Protein AF-0000000084999191 (afdb_homodimer)

Foldseek 3Di:
DWKKKKKFWADFPVVVVVVVVVLDVVLHCCAWVDWDWADPDGGMIMIGTDGNDVPSVVCSCPDPVNVVVCVVTVMDMDMDTDDDDD/DWKKKKKFWADFPVVVVVVVVVLDVVLHCCAWVDWDWADPDGGMIMIGTDGNDVPSVVCSCPDPVNVVVCVVTVMDMDMDTDDDDD

Nearest PDB structures (foldseek):
  2od4-assembly1_B  TM=6.451E-01  e=2.144E-03  uncultured marine organism
  6mmc-assembly1_A  TM=6.299E-01  e=8.303E-03  Cyanobium sp. PCC 7001
  1u8s-assembly1_B  TM=5.914E-01  e=1.391E-02  Vibrio cholerae
  5d4o-assembly1_B  TM=5.576E-01  e=4.161E-02  Thiomonas intermedia K12
  4pcq-assem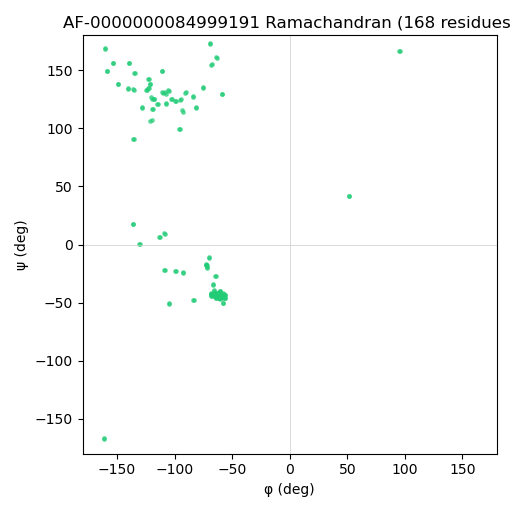bly2_D  TM=4.416E-01  e=1.919E-02  Mycobacterium tuberculosis H37Rv

Organism: Prochlorococcus marinus (strain NATL2A) (NCBI:txid59920)

Secondary structure (DSSP, 8-state):
--EEEEEE-SS-HHHHHHHHHHHHHHH-TTTEEEEEEEEEETTEEEEEEEES-HHHHHHHHTSHHHHHHHHHTT-EEEEEEEEE--/--EEEEEE-SS-HHHHHHHHHHHHHHH-TTTEEEEEEEEEETTEEEEEEEES-HHHHHHHHTSHHHHHHHHHTT-EEEEEEEEE--

Radius of gyration: 17.13 Å; Cα contacts (8 Å, |Δi|>4): 306; chains: 2; bounding box: 29×44×42 Å

pLDDT: mean 96.02, std 3.31, range [69.94, 98.5]

Solvent-accessible surface area (backbone atoms only — not comparable to full-atom values): 8992 Å² total; per-residue (Å²): 111,39,34,38,35,41,35,37,38,68,54,54,46,68,60,49,51,52,49,52,52,50,53,51,59,71,66,26,62,77,28,42,67,46,73,48,82,35,62,66,49,65,42,31,36,40,38,39,25,30,65,72,33,63,67,60,52,51,51,53,65,65,28,72,68,39,49,53,50,26,62,77,29,59,44,47,77,47,44,24,43,36,40,80,55,132,110,40,33,39,34,41,36,36,37,68,53,53,45,71,60,49,50,51,49,52,52,49,53,51,59,72,66,26,62,78,29,43,68,44,73,47,80,33,62,66,49,65,42,32,34,41,37,39,26,30,66,71,31,64,68,58,52,51,52,54,64,66,27,71,68,40,48,53,50,26,61,76,29,60,43,48,77,46,46,26,42,35,40,81,57,130

Sequence (172 aa):
MNTLIISTFSCTFESFEKDVSGFITDMGKEVVSDYEFVKVNDHKSHLLMNVLDMDALCTEMTSDKAKEWDKANNCEDTVYGIELVEMNTLIISTFSCTFESFEKDVSGFITDMGKEVVSDYEFVKVNDHKSHLLMNVLDMDALCTEMTSDKAKEWDKANNCEDTVYGIELVE

Structure (mmCIF, N/CA/C/O backbone):
data_AF-0000000084999191-model_v1
#
loop_
_entity.id
_entity.type
_entity.pdbx_description
1 polymer 'Uncharacterized protein'
#
loop_
_atom_site.group_PDB
_atom_site.id
_atom_site.type_symbol
_atom_site.label_atom_id
_atom_site.label_alt_id
_atom_site.label_comp_id
_atom_site.label_asym_id
_atom_site.label_entity_id
_atom_site.label_seq_id
_atom_site.pdbx_PDB_ins_code
_atom_site.Cartn_x
_atom_site.Cartn_y
_atom_site.Cartn_z
_atom_site.occupancy
_atom_site.B_iso_or_equiv
_atom_site.auth_seq_id
_atom_site.auth_comp_id
_atom_site.auth_asym_id
_atom_site.auth_atom_id
_atom_site.pdbx_PDB_model_num
ATOM 1 N N . MET A 1 1 ? 5.59 -6.328 6.441 1 93.38 1 MET A N 1
ATOM 2 C CA . MET A 1 1 ? 5.477 -6.469 4.992 1 93.38 1 MET A CA 1
ATOM 3 C C . MET A 1 1 ? 6.637 -5.777 4.289 1 93.38 1 MET A C 1
ATOM 5 O O . MET A 1 1 ? 7.188 -4.801 4.801 1 93.38 1 MET A O 1
ATOM 9 N N . ASN A 1 2 ? 7.082 -6.387 3.01 1 96.94 2 ASN A N 1
ATOM 10 C CA . ASN A 1 2 ? 8.258 -5.824 2.354 1 96.94 2 ASN A CA 1
ATOM 11 C C . ASN A 1 2 ? 7.996 -5.547 0.877 1 96.94 2 ASN A C 1
ATOM 13 O O . ASN A 1 2 ? 8.875 -5.055 0.168 1 96.94 2 ASN A O 1
ATOM 17 N N . THR A 1 3 ? 6.902 -5.793 0.369 1 97.31 3 THR A N 1
ATOM 18 C CA . THR A 1 3 ? 6.586 -5.613 -1.044 1 97.31 3 THR A CA 1
ATOM 19 C C . THR A 1 3 ? 5.172 -5.066 -1.219 1 97.31 3 THR A C 1
ATOM 21 O O . THR A 1 3 ? 4.242 -5.508 -0.544 1 97.31 3 THR A O 1
ATOM 24 N N . LEU A 1 4 ? 4.973 -4.105 -2.02 1 97.81 4 LEU A N 1
ATOM 25 C CA . LEU A 1 4 ? 3.689 -3.572 -2.459 1 97.81 4 LEU A CA 1
ATOM 26 C C . LEU A 1 4 ? 3.52 -3.734 -3.967 1 97.81 4 LEU A C 1
ATOM 28 O O . LEU A 1 4 ? 4.383 -3.316 -4.738 1 97.81 4 LEU A O 1
ATOM 32 N N . ILE A 1 5 ? 2.473 -4.34 -4.41 1 97.44 5 ILE A N 1
ATOM 33 C CA . ILE A 1 5 ? 2.127 -4.43 -5.828 1 97.44 5 ILE A CA 1
ATOM 34 C C . ILE A 1 5 ? 0.828 -3.674 -6.09 1 97.44 5 ILE A C 1
ATOM 36 O O . ILE A 1 5 ? -0.194 -3.943 -5.453 1 97.44 5 ILE A O 1
ATOM 40 N N . ILE A 1 6 ? 0.871 -2.74 -6.902 1 97.69 6 ILE A N 1
ATOM 41 C CA . ILE A 1 6 ? -0.319 -2.061 -7.402 1 97.69 6 ILE A CA 1
ATOM 42 C C . ILE A 1 6 ? -0.688 -2.615 -8.781 1 97.69 6 ILE A C 1
ATOM 44 O O . ILE A 1 6 ? 0.124 -2.584 -9.703 1 97.69 6 ILE A O 1
ATOM 48 N N . SER A 1 7 ? -1.897 -3.076 -8.859 1 97.88 7 SER A N 1
ATOM 49 C CA . SER A 1 7 ? -2.332 -3.684 -10.109 1 97.88 7 SER A CA 1
ATOM 50 C C . SER A 1 7 ? -3.555 -2.971 -10.68 1 97.88 7 SER A C 1
ATOM 52 O O . SER A 1 7 ? -4.457 -2.586 -9.93 1 97.88 7 SER A O 1
ATOM 54 N N . THR A 1 8 ? -3.588 -2.756 -11.93 1 98.31 8 THR A N 1
ATOM 55 C CA . THR A 1 8 ? -4.797 -2.428 -12.68 1 98.31 8 THR A CA 1
ATOM 56 C C . THR A 1 8 ? -5.188 -3.576 -13.602 1 98.31 8 THR A C 1
ATOM 58 O O . THR A 1 8 ? -4.328 -4.312 -14.086 1 98.31 8 THR A O 1
ATOM 61 N N . PHE A 1 9 ? -6.473 -3.766 -13.883 1 98.5 9 PHE A N 1
ATOM 62 C CA . PHE A 1 9 ? -6.965 -4.91 -14.641 1 98.5 9 PHE A CA 1
ATOM 63 C C . PHE A 1 9 ? -8.352 -4.637 -15.203 1 98.5 9 PHE A C 1
ATOM 65 O O . PHE A 1 9 ? -9.039 -3.719 -14.742 1 98.5 9 PHE A O 1
ATOM 72 N N . SER A 1 10 ? -8.805 -5.562 -16.141 1 98.31 10 SER A N 1
ATOM 73 C CA . SER A 1 10 ? -10.078 -5.309 -16.797 1 98.31 10 SER A CA 1
ATOM 74 C C . SER A 1 10 ? -11.156 -6.27 -16.312 1 98.31 10 SER A C 1
ATOM 76 O O . SER A 1 10 ? -12.344 -6.043 -16.547 1 98.31 10 SER A O 1
ATOM 78 N N . CYS A 1 11 ? -10.758 -7.418 -15.766 1 97.69 11 CYS A N 1
ATOM 79 C CA . CYS A 1 11 ? -11.75 -8.344 -15.227 1 97.69 11 CYS A CA 1
ATOM 80 C C . CYS A 1 11 ? -12.398 -7.777 -13.969 1 97.69 11 CYS A C 1
ATOM 82 O O . CYS A 1 11 ? -12.078 -6.668 -13.547 1 97.69 11 CYS A O 1
ATOM 84 N N . THR A 1 12 ? -13.391 -8.398 -13.445 1 97.12 12 THR A N 1
ATOM 85 C CA . THR A 1 12 ? -14.023 -7.93 -12.219 1 97.12 12 THR A CA 1
ATOM 86 C C . THR A 1 12 ? -13.078 -8.078 -11.031 1 97.12 12 THR A C 1
ATOM 88 O O . THR A 1 12 ? -12.18 -8.93 -11.047 1 97.12 12 THR A O 1
ATOM 91 N N . PHE A 1 13 ? -13.25 -7.305 -10.016 1 97.31 13 PHE A N 1
ATOM 92 C CA . PHE A 1 13 ? -12.414 -7.367 -8.82 1 97.31 13 PHE A CA 1
ATOM 93 C C . PHE A 1 13 ? -12.516 -8.734 -8.156 1 97.31 13 PHE A C 1
ATOM 95 O O . PHE A 1 13 ? -11.516 -9.281 -7.691 1 97.31 13 PHE A O 1
ATOM 102 N N . GLU A 1 14 ? -13.758 -9.281 -8.125 1 96.75 14 GLU A N 1
ATOM 103 C CA . GLU A 1 14 ? -13.977 -10.57 -7.484 1 96.75 14 GLU A CA 1
ATOM 104 C C . GLU A 1 14 ? -13.18 -11.672 -8.18 1 96.75 14 GLU A C 1
ATOM 106 O O . GLU A 1 14 ? -12.578 -12.523 -7.523 1 96.75 14 GLU A O 1
ATOM 111 N N . SER A 1 15 ? -13.219 -11.648 -9.5 1 97.12 15 SER A N 1
ATOM 112 C CA . SER A 1 15 ? -12.438 -12.617 -10.258 1 97.12 15 SER A CA 1
ATOM 113 C C . SER A 1 15 ? -10.945 -12.438 -10.008 1 97.12 15 SER A C 1
ATOM 115 O O . SER A 1 15 ? -10.211 -13.414 -9.836 1 97.12 15 SER A O 1
ATOM 117 N N . PHE A 1 16 ? -10.516 -11.18 -10.016 1 98 16 PHE A N 1
ATOM 118 C CA . PHE A 1 16 ? -9.109 -10.875 -9.781 1 98 16 PHE A CA 1
ATOM 119 C C . PHE A 1 16 ? -8.68 -11.352 -8.398 1 98 16 PHE A C 1
ATOM 121 O O . PHE A 1 16 ? -7.625 -11.977 -8.25 1 98 16 PHE A O 1
ATOM 128 N N . GLU A 1 17 ? -9.477 -11.07 -7.395 1 96.62 17 GLU A N 1
ATOM 129 C CA . GLU A 1 17 ? -9.18 -11.477 -6.023 1 96.62 17 GLU A CA 1
ATOM 130 C C . GLU A 1 17 ? -9.008 -12.984 -5.918 1 96.62 17 GLU A C 1
ATOM 132 O O . GLU A 1 17 ? -8.094 -13.469 -5.25 1 96.62 17 GLU A O 1
ATOM 137 N N . LYS A 1 18 ? -9.867 -13.727 -6.582 1 97.06 18 LYS A N 1
ATOM 138 C CA . LYS A 1 18 ? -9.789 -15.188 -6.586 1 97.06 18 LYS A CA 1
ATOM 139 C C . LYS A 1 18 ? -8.484 -15.664 -7.215 1 97.06 18 LYS A C 1
ATOM 141 O O . LYS A 1 18 ? -7.82 -16.547 -6.68 1 97.06 18 LYS A O 1
ATOM 146 N N . ASP A 1 19 ? -8.141 -15.039 -8.289 1 96.06 19 ASP A N 1
ATOM 147 C CA . ASP A 1 19 ? -6.934 -15.438 -9.008 1 96.06 19 ASP A CA 1
ATOM 148 C C . ASP A 1 19 ? -5.684 -15.109 -8.195 1 96.06 19 ASP A C 1
ATOM 150 O O . ASP A 1 19 ? -4.754 -15.914 -8.125 1 96.06 19 ASP A O 1
ATOM 154 N N . VAL A 1 20 ? -5.645 -13.922 -7.59 1 95.19 20 VAL A N 1
ATOM 155 C CA . VAL A 1 20 ? -4.512 -13.516 -6.766 1 95.19 20 VAL A CA 1
ATOM 156 C C . VAL A 1 20 ? -4.359 -14.469 -5.582 1 95.19 20 VAL A C 1
ATOM 158 O O . VAL A 1 20 ? -3.256 -14.938 -5.293 1 95.19 20 VAL A O 1
ATOM 161 N N . SER A 1 21 ? -5.52 -14.75 -4.926 1 94.88 21 SER A N 1
ATOM 162 C CA . SER A 1 21 ? -5.492 -15.672 -3.793 1 94.88 21 SER A CA 1
ATOM 163 C C . SER A 1 21 ? -4.977 -17.047 -4.211 1 94.88 21 SER A C 1
ATOM 165 O O . SER A 1 21 ? -4.18 -17.656 -3.494 1 94.88 21 SER A O 1
ATOM 167 N N . GLY A 1 22 ? -5.445 -17.547 -5.332 1 94.44 22 GLY A N 1
ATOM 168 C CA . GLY A 1 22 ? -4.957 -18.797 -5.863 1 94.44 22 GLY A CA 1
ATOM 169 C C . GLY A 1 22 ? -3.469 -18.781 -6.16 1 94.44 22 GLY A C 1
ATOM 170 O O . GLY A 1 22 ? -2.754 -19.734 -5.836 1 94.44 22 GLY A O 1
ATOM 171 N N . PHE A 1 23 ? -2.99 -17.734 -6.789 1 94.5 23 PHE A N 1
ATOM 172 C CA . PHE A 1 23 ? -1.582 -17.547 -7.125 1 94.5 23 PHE A CA 1
ATOM 173 C C . PHE A 1 23 ? -0.715 -17.594 -5.875 1 94.5 23 PHE A C 1
ATOM 175 O O . PHE A 1 23 ? 0.313 -18.281 -5.848 1 94.5 23 PHE A O 1
ATOM 182 N N . ILE A 1 24 ? -1.101 -16.922 -4.816 1 94.38 24 ILE A N 1
ATOM 183 C CA . ILE A 1 24 ? -0.338 -16.859 -3.574 1 94.38 24 ILE A CA 1
ATOM 184 C C . ILE A 1 24 ? -0.341 -18.234 -2.898 1 94.38 24 ILE A C 1
ATOM 186 O O . ILE A 1 24 ? 0.689 -18.688 -2.395 1 94.38 24 ILE A O 1
ATOM 190 N N . THR A 1 25 ? -1.516 -18.859 -2.902 1 94.62 25 THR A N 1
ATOM 191 C CA . THR A 1 25 ? -1.623 -20.203 -2.33 1 94.62 25 THR A CA 1
ATOM 192 C C . THR A 1 25 ? -0.7 -21.172 -3.057 1 94.62 25 THR A C 1
ATOM 194 O O . THR A 1 25 ? -0.003 -21.969 -2.42 1 94.62 25 THR A O 1
ATOM 197 N N . ASP A 1 26 ? -0.625 -21.125 -4.344 1 93.06 26 ASP A N 1
ATOM 198 C CA . ASP A 1 26 ? 0.205 -22.016 -5.152 1 93.06 26 ASP A CA 1
ATOM 199 C C . ASP A 1 26 ? 1.689 -21.781 -4.875 1 93.06 26 ASP A C 1
ATOM 201 O O . ASP A 1 26 ? 2.486 -22.719 -4.898 1 93.06 26 ASP A O 1
ATOM 205 N N . MET A 1 27 ? 2.084 -20.578 -4.727 1 94.12 27 MET A N 1
ATOM 206 C CA . MET A 1 27 ? 3.475 -20.266 -4.418 1 94.12 27 MET A CA 1
ATOM 207 C C . MET A 1 27 ? 3.883 -20.844 -3.068 1 94.12 27 MET A C 1
ATOM 209 O O . MET A 1 27 ? 4.988 -21.359 -2.92 1 94.12 27 MET A O 1
ATOM 213 N N . GLY A 1 28 ? 2.908 -20.688 -2.078 1 94.62 28 GLY A N 1
ATOM 214 C CA . GLY A 1 28 ? 3.146 -21.266 -0.771 1 94.62 28 GLY A CA 1
ATOM 215 C C . GLY A 1 28 ? 3.75 -20.297 0.224 1 94.62 28 GLY A C 1
ATOM 216 O O . GLY A 1 28 ? 4.281 -19.25 -0.163 1 94.62 28 GLY A O 1
ATOM 217 N N . LYS A 1 29 ? 3.697 -20.75 1.489 1 95.31 29 LYS A N 1
ATOM 218 C CA . LYS A 1 29 ? 4.094 -19.906 2.615 1 95.31 29 LYS A CA 1
ATOM 219 C C . LYS A 1 29 ? 5.605 -19.734 2.67 1 95.31 29 LYS A C 1
ATOM 221 O O . LYS A 1 29 ? 6.113 -18.844 3.355 1 95.31 29 LYS A O 1
ATOM 226 N N . GLU A 1 30 ? 6.297 -20.625 1.97 1 96.69 30 GLU A N 1
ATOM 227 C CA . GLU A 1 30 ? 7.75 -20.516 1.93 1 96.69 30 GLU A CA 1
ATOM 228 C C . GLU A 1 30 ? 8.18 -19.328 1.066 1 96.69 30 GLU A C 1
ATOM 230 O O . GLU A 1 30 ? 9.312 -18.844 1.177 1 96.69 30 GLU A O 1
ATOM 235 N N . VAL A 1 31 ? 7.293 -18.828 0.247 1 97.38 31 VAL A N 1
ATOM 236 C CA . VAL A 1 31 ? 7.605 -17.703 -0.624 1 97.38 31 VAL A CA 1
ATOM 237 C C . VAL A 1 31 ? 6.949 -16.438 -0.082 1 97.38 31 VAL A C 1
ATOM 239 O O . VAL A 1 31 ? 7.594 -15.391 0.008 1 97.38 31 VAL A O 1
ATOM 242 N N . VAL A 1 32 ? 5.684 -16.547 0.198 1 97.5 32 VAL A N 1
ATOM 243 C CA . VAL A 1 32 ? 4.91 -15.453 0.773 1 97.5 32 VAL A CA 1
ATOM 244 C C . VAL A 1 32 ? 4.34 -15.875 2.125 1 97.5 32 VAL A C 1
ATOM 246 O O . VAL A 1 32 ? 3.459 -16.734 2.191 1 97.5 32 VAL A O 1
ATOM 249 N N . SER A 1 33 ? 4.738 -15.227 3.162 1 97.25 33 SER A N 1
ATOM 250 C CA . SER A 1 33 ? 4.34 -15.68 4.492 1 97.25 33 SER A CA 1
ATOM 251 C C . SER A 1 33 ? 3.066 -14.977 4.953 1 97.25 33 SER A C 1
ATOM 253 O O . SER A 1 33 ? 2.408 -15.43 5.891 1 97.25 33 SER A O 1
ATOM 255 N N . ASP A 1 34 ? 2.797 -13.859 4.449 1 96.5 34 ASP A N 1
ATOM 256 C CA . ASP A 1 34 ? 1.618 -13.07 4.789 1 96.5 34 ASP A CA 1
ATOM 257 C C . ASP A 1 34 ? 1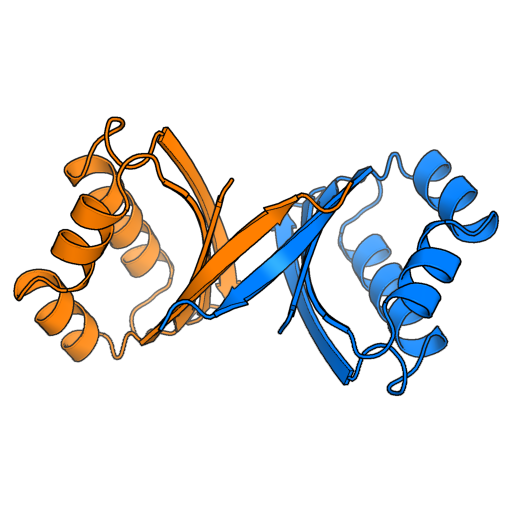.294 -12.07 3.682 1 96.5 34 ASP A C 1
ATOM 259 O O . ASP A 1 34 ? 2.176 -11.672 2.918 1 96.5 34 ASP A O 1
ATOM 263 N N . TYR A 1 35 ? -0.017 -11.789 3.574 1 96.5 35 TYR A N 1
ATOM 264 C CA . TYR A 1 35 ? -0.372 -10.758 2.602 1 96.5 35 TYR A CA 1
ATOM 265 C C . TYR A 1 35 ? -1.676 -10.07 2.988 1 96.5 35 TYR A C 1
ATOM 267 O O . TYR A 1 35 ? -2.436 -10.586 3.811 1 96.5 35 TYR A O 1
ATOM 275 N N . GLU A 1 36 ? -1.843 -8.906 2.523 1 96.56 36 GLU A N 1
ATOM 276 C CA . GLU A 1 36 ? -3.066 -8.117 2.609 1 96.56 36 GLU A CA 1
ATOM 277 C C . GLU A 1 36 ? -3.482 -7.594 1.236 1 96.56 36 GLU A C 1
ATOM 279 O O . GLU A 1 36 ? -2.727 -6.871 0.584 1 96.56 36 GLU A O 1
ATOM 284 N N . PHE A 1 37 ? -4.664 -8.039 0.796 1 97.12 37 PHE A N 1
ATOM 285 C CA . PHE A 1 37 ? -5.219 -7.629 -0.487 1 97.12 37 PHE A CA 1
ATOM 286 C C . PHE A 1 37 ? -6.309 -6.578 -0.294 1 97.12 37 PHE A C 1
ATOM 288 O O . PHE A 1 37 ? -7.246 -6.785 0.476 1 97.12 37 PHE A O 1
ATOM 295 N N . VAL A 1 38 ? -6.109 -5.441 -0.999 1 96.75 38 VAL A N 1
ATOM 296 C CA . VAL A 1 38 ? -6.988 -4.297 -0.774 1 96.75 38 VAL A CA 1
ATOM 297 C C . VAL A 1 38 ? -7.609 -3.855 -2.098 1 96.75 38 VAL A C 1
ATOM 299 O O . VAL A 1 38 ? -6.906 -3.691 -3.098 1 96.75 38 VAL A O 1
ATOM 302 N N . LYS A 1 39 ? -8.969 -3.629 -2.098 1 97.25 39 LYS A N 1
ATOM 303 C CA . LYS A 1 39 ? -9.664 -3.059 -3.246 1 97.25 39 LYS A CA 1
ATOM 304 C C . LYS A 1 39 ? -9.531 -1.539 -3.271 1 97.25 39 LYS A C 1
ATOM 306 O O . LYS A 1 39 ? -9.953 -0.86 -2.33 1 97.25 39 LYS A O 1
ATOM 311 N N . VAL A 1 40 ? -8.922 -1.014 -4.316 1 96.5 40 VAL A N 1
ATOM 312 C CA . VAL A 1 40 ? -8.938 0.428 -4.539 1 96.5 40 VAL A CA 1
ATOM 313 C C . VAL A 1 40 ? -10.227 0.826 -5.254 1 96.5 40 VAL A C 1
ATOM 315 O O . VAL A 1 40 ? -10.914 1.755 -4.828 1 96.5 40 VAL A O 1
ATOM 318 N N . ASN A 1 41 ? -10.531 0.144 -6.242 1 95.69 41 ASN A N 1
ATOM 319 C CA . ASN A 1 41 ? -11.797 0.183 -6.965 1 95.69 41 ASN A CA 1
ATOM 320 C C . ASN A 1 41 ? -12.008 -1.074 -7.805 1 95.69 41 ASN A C 1
ATOM 322 O O . ASN A 1 41 ? -11.297 -2.064 -7.633 1 95.69 41 ASN A O 1
ATOM 326 N N . ASP A 1 42 ? -12.961 -1.137 -8.742 1 96.75 42 ASP A N 1
ATOM 327 C CA . ASP A 1 42 ? -13.328 -2.365 -9.438 1 96.75 42 ASP A CA 1
ATOM 328 C C . ASP A 1 42 ? -12.227 -2.807 -10.398 1 96.75 42 ASP A C 1
ATOM 330 O O . ASP A 1 42 ? -12.242 -3.934 -10.898 1 96.75 42 ASP A O 1
ATOM 334 N N . HIS A 1 43 ? -11.195 -1.948 -10.68 1 97.94 43 HIS A N 1
ATOM 335 C CA . HIS A 1 43 ? -10.188 -2.268 -11.68 1 97.94 43 HIS A CA 1
ATOM 336 C C . HIS A 1 43 ? -8.789 -1.935 -11.18 1 97.94 43 HIS A C 1
ATOM 338 O O . HIS A 1 43 ? -7.855 -1.803 -11.969 1 97.94 43 HIS A O 1
ATOM 344 N N . LYS A 1 44 ? -8.68 -1.768 -9.828 1 97.81 44 LYS A N 1
ATOM 345 C CA . LYS A 1 44 ? -7.391 -1.44 -9.227 1 97.81 44 LYS A CA 1
ATOM 346 C C . LYS A 1 44 ? -7.273 -2.023 -7.82 1 97.81 44 LYS A C 1
ATOM 348 O O . LYS A 1 44 ? -8.234 -2.01 -7.055 1 97.81 44 LYS A O 1
ATOM 353 N N . SER A 1 45 ? -6.066 -2.588 -7.465 1 98.44 45 SER A N 1
ATOM 354 C CA . SER A 1 45 ? -5.852 -3.178 -6.145 1 98.44 45 SER A CA 1
ATOM 355 C C . SER A 1 45 ? -4.465 -2.844 -5.609 1 98.44 45 SER A C 1
ATOM 357 O O . SER A 1 45 ? -3.576 -2.457 -6.367 1 98.44 45 SER A O 1
ATOM 359 N N . HIS A 1 46 ? -4.328 -2.883 -4.359 1 97.81 46 HIS A N 1
ATOM 360 C CA . HIS A 1 46 ? -3.061 -2.959 -3.637 1 97.81 46 HIS A CA 1
ATOM 361 C C . HIS A 1 46 ? -2.865 -4.336 -3.01 1 97.81 46 HIS A C 1
ATOM 363 O O . HIS A 1 46 ? -3.781 -4.871 -2.381 1 97.81 46 HIS A O 1
ATOM 369 N N . LEU A 1 47 ? -1.759 -4.898 -3.207 1 97.88 47 LEU A N 1
ATOM 370 C CA . LEU A 1 47 ? -1.352 -6.148 -2.574 1 97.88 47 LEU A CA 1
ATOM 371 C C . LEU A 1 47 ? -0.065 -5.961 -1.777 1 97.88 47 LEU A C 1
ATOM 373 O O . LEU A 1 47 ? 1.003 -5.746 -2.355 1 97.88 47 LEU A O 1
ATOM 377 N N . LEU A 1 48 ? -0.203 -5.949 -0.475 1 97.56 48 LEU A N 1
ATOM 378 C CA . LEU A 1 48 ? 0.945 -5.953 0.424 1 97.56 48 LEU A CA 1
ATOM 379 C C . LEU A 1 48 ? 1.351 -7.379 0.782 1 97.56 48 LEU A C 1
ATOM 381 O O . LEU A 1 48 ? 0.503 -8.195 1.152 1 97.56 48 LEU A O 1
ATOM 385 N N . MET A 1 49 ? 2.646 -7.629 0.657 1 97.31 49 MET A N 1
ATOM 386 C CA . MET A 1 49 ? 3.104 -8.992 0.917 1 97.31 49 MET A CA 1
ATOM 387 C C . MET A 1 49 ? 4.363 -8.984 1.774 1 97.31 49 MET A C 1
ATOM 389 O O . MET A 1 49 ? 5.145 -8.039 1.732 1 97.31 49 MET A O 1
ATOM 393 N N . ASN A 1 50 ? 4.469 -10.008 2.58 1 97.75 50 ASN A N 1
ATOM 394 C CA . ASN A 1 50 ? 5.762 -10.391 3.135 1 97.75 50 ASN A CA 1
ATOM 395 C C . ASN A 1 50 ? 6.418 -11.5 2.309 1 97.75 50 ASN A C 1
ATOM 397 O O . ASN A 1 50 ? 6.105 -12.68 2.482 1 97.75 50 ASN A O 1
ATOM 401 N N . VAL A 1 51 ? 7.328 -11.133 1.456 1 97.44 51 VAL A N 1
ATOM 402 C CA . VAL A 1 51 ? 7.965 -12.047 0.513 1 97.44 51 VAL A CA 1
ATOM 403 C C . VAL A 1 51 ? 9.281 -12.555 1.099 1 97.44 51 VAL A C 1
ATOM 405 O O . VAL A 1 51 ? 10.172 -11.766 1.422 1 97.44 51 VAL A O 1
ATOM 408 N N . LEU A 1 52 ? 9.453 -13.844 1.193 1 97.75 52 LEU A N 1
ATOM 409 C CA . LEU A 1 52 ? 10.625 -14.484 1.777 1 97.75 52 LEU A CA 1
ATOM 410 C C . LEU A 1 52 ? 11.594 -14.93 0.691 1 97.75 52 LEU A C 1
ATOM 412 O O . LEU A 1 52 ? 12.789 -15.078 0.95 1 97.75 52 LEU A O 1
ATOM 416 N N . ASP A 1 53 ? 11.102 -15.125 -0.55 1 97.38 53 ASP A N 1
ATOM 417 C CA . ASP A 1 53 ? 11.891 -15.547 -1.702 1 97.38 53 ASP A CA 1
ATOM 418 C C . ASP A 1 53 ? 11.531 -14.727 -2.941 1 97.38 53 ASP A C 1
ATOM 420 O O . ASP A 1 53 ? 10.703 -15.148 -3.75 1 97.38 53 ASP A O 1
ATOM 424 N N . MET A 1 54 ? 12.211 -13.688 -3.117 1 94.31 54 MET A N 1
ATOM 425 C CA . MET A 1 54 ? 11.914 -12.734 -4.184 1 94.31 54 MET A CA 1
ATOM 426 C C . MET A 1 54 ? 12.156 -13.352 -5.555 1 94.31 54 MET A C 1
ATOM 428 O O . MET A 1 54 ? 11.438 -13.055 -6.512 1 94.31 54 MET A O 1
ATOM 432 N N . ASP A 1 55 ? 13.164 -14.203 -5.648 1 95.44 55 ASP A N 1
ATOM 433 C CA . ASP A 1 55 ? 13.438 -14.859 -6.922 1 95.44 55 ASP A CA 1
ATOM 434 C C . ASP A 1 55 ? 12.266 -15.742 -7.348 1 95.44 55 ASP A C 1
ATOM 436 O O . ASP A 1 55 ? 11.883 -15.75 -8.516 1 95.44 55 ASP A O 1
ATOM 440 N N . ALA A 1 56 ? 11.742 -16.438 -6.398 1 95.88 56 ALA A N 1
ATOM 441 C CA . ALA A 1 56 ? 10.602 -17.297 -6.691 1 95.88 56 ALA A CA 1
ATOM 442 C C . ALA A 1 56 ? 9.391 -16.484 -7.121 1 95.88 56 ALA A C 1
ATOM 444 O O . ALA A 1 56 ? 8.688 -16.844 -8.07 1 95.88 56 ALA A O 1
ATOM 445 N N . LEU A 1 57 ? 9.102 -15.391 -6.426 1 95.5 57 LEU A N 1
ATOM 446 C CA . LEU A 1 57 ? 8 -14.508 -6.809 1 95.5 57 LEU A CA 1
ATOM 447 C C . LEU A 1 57 ? 8.195 -13.992 -8.234 1 95.5 57 LEU A C 1
ATOM 449 O O . LEU A 1 57 ? 7.273 -14.047 -9.047 1 95.5 57 LEU A O 1
ATOM 453 N N . CYS A 1 58 ? 9.367 -13.492 -8.477 1 94.06 58 CYS A N 1
ATOM 454 C CA . CYS A 1 58 ? 9.672 -12.953 -9.797 1 94.06 58 CYS A CA 1
ATOM 455 C C . CYS A 1 58 ? 9.453 -14.008 -10.883 1 94.06 58 CYS A C 1
ATOM 457 O O . CYS A 1 58 ? 8.852 -13.719 -11.914 1 94.06 58 CYS A O 1
ATOM 459 N N . THR A 1 59 ? 9.969 -15.219 -10.617 1 95.25 59 THR A N 1
ATOM 460 C CA . THR A 1 59 ? 9.812 -16.312 -11.555 1 95.25 59 THR A CA 1
ATOM 461 C C . THR A 1 59 ? 8.336 -16.578 -11.844 1 95.25 59 THR A C 1
ATOM 463 O O . THR A 1 59 ? 7.934 -16.719 -13.008 1 95.25 59 THR A O 1
ATOM 466 N N . GLU A 1 60 ? 7.523 -16.594 -10.844 1 93.56 60 GLU A N 1
ATOM 467 C CA . GLU A 1 60 ? 6.098 -16.859 -11 1 93.56 60 GLU A CA 1
ATOM 468 C C . GLU A 1 60 ? 5.398 -15.719 -11.734 1 93.56 60 GLU A C 1
ATOM 470 O O . GLU A 1 60 ? 4.574 -15.953 -12.625 1 93.56 60 GLU A O 1
ATOM 475 N N . MET A 1 61 ? 5.688 -14.508 -11.391 1 93.06 61 MET A N 1
ATOM 476 C CA . MET A 1 61 ? 5 -13.352 -11.953 1 93.06 61 MET A CA 1
ATOM 477 C C . MET A 1 61 ? 5.406 -13.133 -13.406 1 93.06 61 MET A C 1
ATOM 479 O O . MET A 1 61 ? 4.711 -12.438 -14.148 1 93.06 61 MET A O 1
ATOM 483 N N . THR A 1 62 ? 6.543 -13.703 -13.797 1 94.12 62 THR A N 1
ATOM 484 C CA . THR A 1 62 ? 7.004 -13.531 -15.172 1 94.12 62 THR A CA 1
ATOM 485 C C . THR A 1 62 ? 6.863 -14.828 -15.953 1 94.12 62 THR A C 1
ATOM 487 O O . THR A 1 62 ? 7.41 -14.953 -17.047 1 94.12 62 THR A O 1
ATOM 490 N N . SER A 1 63 ? 6.254 -15.75 -15.43 1 94.5 63 SER A N 1
ATOM 491 C CA . SER A 1 63 ? 6 -17.016 -16.125 1 94.5 63 SER A CA 1
ATOM 492 C C . SER A 1 63 ? 5.121 -16.797 -17.359 1 94.5 63 SER A C 1
ATOM 494 O O . SER A 1 63 ? 4.414 -15.781 -17.453 1 94.5 63 SER A O 1
ATOM 496 N N . ASP A 1 64 ? 5.141 -17.766 -18.297 1 95.81 64 ASP A N 1
ATOM 497 C CA . ASP A 1 64 ? 4.297 -17.688 -19.484 1 95.81 64 ASP A CA 1
ATOM 498 C C . ASP A 1 64 ? 2.818 -17.641 -19.109 1 95.81 64 ASP A C 1
ATOM 500 O O . ASP A 1 64 ? 2.047 -16.875 -19.688 1 95.81 64 ASP A O 1
ATOM 504 N N . LYS A 1 65 ? 2.51 -18.438 -18.109 1 94.38 65 LYS A N 1
ATOM 505 C CA . LYS A 1 65 ? 1.13 -18.453 -17.641 1 94.38 65 LYS A CA 1
ATOM 506 C C . LYS A 1 65 ? 0.707 -17.078 -17.125 1 94.38 65 LYS A C 1
ATOM 508 O O . LYS A 1 65 ? -0.383 -16.609 -17.438 1 94.38 65 LYS A O 1
ATOM 513 N N . ALA A 1 66 ? 1.501 -16.453 -16.359 1 94.44 66 ALA A N 1
ATOM 514 C CA . ALA A 1 66 ? 1.212 -15.148 -15.789 1 94.44 66 ALA A CA 1
ATOM 515 C C . ALA A 1 66 ? 1.105 -14.086 -16.891 1 94.44 66 ALA A C 1
ATOM 517 O O . ALA A 1 66 ? 0.196 -13.25 -16.859 1 94.44 66 ALA A O 1
ATOM 518 N N . LYS A 1 67 ? 1.995 -14.141 -17.859 1 96.62 67 LYS A N 1
ATOM 519 C CA . LYS A 1 67 ? 1.994 -13.164 -18.953 1 96.62 67 LYS A CA 1
ATOM 520 C C . LYS A 1 67 ? 0.729 -13.289 -19.797 1 96.62 67 LYS A C 1
ATOM 522 O O . LYS A 1 67 ? 0.151 -12.281 -20.203 1 96.62 67 LYS A O 1
ATOM 527 N N . GLU A 1 68 ? 0.387 -14.469 -20.109 1 97.19 68 GLU A N 1
ATOM 528 C CA . GLU A 1 68 ? -0.838 -14.695 -20.875 1 97.19 68 GLU A CA 1
ATOM 529 C C . GLU A 1 68 ? -2.061 -14.188 -20.109 1 97.19 68 GLU A C 1
ATOM 531 O O . GLU A 1 68 ? -2.936 -13.547 -20.703 1 97.19 68 GLU A O 1
ATOM 536 N N . TRP A 1 69 ? -2.057 -14.523 -18.859 1 97 69 TRP A N 1
ATOM 537 C CA . TRP A 1 69 ? -3.158 -14.055 -18.016 1 97 69 TRP A CA 1
ATOM 538 C C . TRP A 1 69 ? -3.199 -12.523 -17.984 1 97 69 TRP A C 1
ATOM 540 O O . TRP A 1 69 ? -4.27 -11.93 -18.125 1 97 69 TRP A O 1
ATOM 550 N N . ASP A 1 70 ? -2.072 -11.844 -17.781 1 97.31 70 ASP A N 1
ATOM 551 C CA . ASP A 1 70 ? -1.983 -10.391 -17.75 1 97.31 70 ASP A CA 1
ATOM 552 C C . ASP A 1 70 ? -2.527 -9.781 -19.047 1 97.31 70 ASP A C 1
ATOM 554 O O . ASP A 1 70 ? -3.283 -8.812 -19.016 1 97.31 70 ASP A O 1
ATOM 558 N N . LYS A 1 71 ? -2.133 -10.406 -20.125 1 97.88 71 LYS A N 1
ATOM 559 C CA . LYS A 1 71 ? -2.588 -9.93 -21.422 1 97.88 71 LYS A CA 1
ATOM 560 C C . LYS A 1 71 ? -4.098 -10.07 -21.562 1 97.88 71 LYS A C 1
ATOM 562 O O . LYS A 1 71 ? -4.777 -9.141 -22.016 1 97.88 71 LYS A O 1
ATOM 567 N N . ALA A 1 72 ? -4.605 -11.156 -21.203 1 97.81 72 ALA A N 1
ATOM 568 C CA . ALA A 1 72 ? -6.031 -11.445 -21.359 1 97.81 72 ALA A CA 1
ATOM 569 C C . ALA A 1 72 ? -6.871 -10.492 -20.5 1 97.81 72 ALA A C 1
ATOM 571 O O . ALA A 1 72 ? -8.016 -10.188 -20.859 1 97.81 72 ALA A O 1
ATOM 572 N N . ASN A 1 73 ? -6.305 -9.992 -19.406 1 98.25 73 ASN A N 1
ATOM 573 C CA . ASN A 1 73 ? -7.07 -9.172 -18.469 1 98.25 73 ASN A CA 1
ATOM 574 C C . ASN A 1 73 ? -6.578 -7.727 -18.469 1 98.25 73 ASN A C 1
ATOM 576 O O . ASN A 1 73 ? -6.988 -6.934 -17.609 1 98.25 73 ASN A O 1
ATOM 580 N N . ASN A 1 74 ? -5.668 -7.395 -19.359 1 98.38 74 ASN A N 1
ATOM 581 C CA . ASN A 1 74 ? -5.051 -6.07 -19.375 1 98.38 74 ASN A CA 1
ATOM 582 C C . ASN A 1 74 ? -4.5 -5.691 -18 1 98.38 74 ASN A C 1
ATOM 584 O O . ASN A 1 74 ? -4.742 -4.586 -17.516 1 98.38 74 ASN A O 1
ATOM 588 N N . CYS A 1 75 ? -3.883 -6.688 -17.406 1 98.19 75 CYS A N 1
ATOM 589 C CA . CYS A 1 75 ? -3.344 -6.461 -16.078 1 98.19 75 CYS A CA 1
ATOM 590 C C . CYS A 1 75 ? -1.968 -5.812 -16.141 1 98.19 75 CYS A C 1
ATOM 592 O O . CYS A 1 75 ? -1.099 -6.266 -16.891 1 98.19 75 CYS A O 1
ATOM 594 N N . GLU A 1 76 ? -1.763 -4.719 -15.469 1 97.38 76 GLU A N 1
ATOM 595 C CA . GLU A 1 76 ? -0.474 -4.059 -15.273 1 97.38 76 GLU A CA 1
ATOM 596 C C . GLU A 1 76 ? -0.113 -3.965 -13.797 1 97.38 76 GLU A C 1
ATOM 598 O O . GLU A 1 76 ? -0.902 -3.469 -12.992 1 97.38 76 GLU A O 1
ATOM 603 N N . ASP A 1 77 ? 1.052 -4.473 -13.469 1 96.75 77 ASP A N 1
ATOM 604 C CA . ASP A 1 77 ? 1.522 -4.473 -12.094 1 96.75 77 ASP A CA 1
ATOM 605 C C . ASP A 1 77 ? 2.688 -3.502 -11.906 1 96.75 77 ASP A C 1
ATOM 607 O O . ASP A 1 77 ? 3.596 -3.449 -12.742 1 96.75 77 ASP A O 1
ATOM 611 N N . THR A 1 78 ? 2.627 -2.711 -10.969 1 96 78 THR A N 1
ATOM 612 C CA . THR A 1 78 ? 3.764 -1.946 -10.461 1 96 78 THR A CA 1
ATOM 613 C C . THR A 1 78 ? 4.227 -2.488 -9.117 1 96 78 THR A C 1
ATOM 615 O O . THR A 1 78 ? 3.434 -2.594 -8.18 1 96 78 THR A O 1
ATOM 618 N N . VAL A 1 79 ? 5.422 -2.893 -9.047 1 95.69 79 VAL A N 1
ATOM 619 C CA . VAL A 1 79 ? 5.957 -3.533 -7.852 1 95.69 79 VAL A CA 1
ATOM 620 C C . VAL A 1 79 ? 6.871 -2.562 -7.109 1 95.69 79 VAL A C 1
ATOM 622 O O . VAL A 1 79 ? 7.773 -1.967 -7.707 1 95.69 79 VAL A O 1
ATOM 625 N N . TYR A 1 80 ? 6.656 -2.475 -5.848 1 96.69 80 TYR A N 1
ATOM 626 C CA . TYR A 1 80 ? 7.473 -1.638 -4.977 1 96.69 80 TYR A CA 1
ATOM 627 C C . TYR A 1 80 ? 8.102 -2.463 -3.861 1 96.69 80 TYR A C 1
ATOM 629 O O . TYR A 1 80 ? 7.445 -3.334 -3.281 1 96.69 80 TYR A O 1
ATOM 637 N N . GLY A 1 81 ? 9.406 -2.227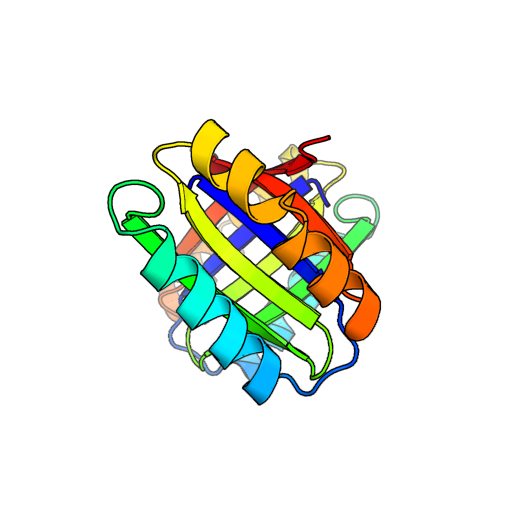 -3.617 1 96.38 81 GLY A N 1
ATOM 638 C CA . GLY A 1 81 ? 9.938 -2.574 -2.311 1 96.38 81 GLY A CA 1
ATOM 639 C C . GLY A 1 81 ? 9.531 -1.604 -1.219 1 96.38 81 GLY A C 1
ATOM 640 O O . GLY A 1 81 ? 9.492 -0.392 -1.442 1 96.38 81 GLY A O 1
ATOM 641 N N . ILE A 1 82 ? 9.117 -2.172 -0.065 1 95.81 82 ILE A N 1
ATOM 642 C CA . ILE A 1 82 ? 8.719 -1.268 1.008 1 95.81 82 ILE A CA 1
ATOM 643 C C . ILE A 1 82 ? 9.562 -1.547 2.254 1 95.81 82 ILE A C 1
ATOM 645 O O . ILE A 1 82 ? 9.93 -2.693 2.516 1 95.81 82 ILE A O 1
ATOM 649 N N . GLU A 1 83 ? 9.883 -0.438 2.922 1 95.81 83 GLU A N 1
ATOM 650 C CA . GLU A 1 83 ? 10.688 -0.512 4.141 1 95.81 83 GLU A CA 1
ATOM 651 C C . GLU A 1 83 ? 10.109 0.389 5.23 1 95.81 83 GLU A C 1
ATOM 653 O O . GLU A 1 83 ? 9.711 1.523 4.961 1 95.81 83 GLU A O 1
ATOM 658 N N . LEU A 1 84 ? 10 -0.167 6.453 1 94.5 84 LEU A N 1
ATOM 659 C CA . LEU A 1 84 ? 9.531 0.608 7.594 1 94.5 84 LEU A CA 1
ATOM 660 C C . LEU A 1 84 ? 10.422 1.821 7.836 1 94.5 84 LEU A C 1
ATOM 662 O O . LEU A 1 84 ? 11.648 1.714 7.789 1 94.5 84 LEU A O 1
ATOM 666 N N . VAL A 1 85 ? 9.734 2.977 7.961 1 86.94 85 VAL A N 1
ATOM 667 C CA . VAL A 1 85 ? 10.453 4.168 8.398 1 86.94 85 VAL A CA 1
ATOM 668 C C . VAL A 1 85 ? 10.336 4.316 9.914 1 86.94 85 VAL A C 1
ATOM 670 O O . VAL A 1 85 ? 9.234 4.277 10.469 1 86.94 85 VAL A O 1
ATOM 673 N N . GLU A 1 86 ? 11.328 4.246 10.711 1 69.94 86 GLU A N 1
ATOM 674 C CA . GLU A 1 86 ? 11.359 4.332 12.172 1 69.94 86 GLU A CA 1
ATOM 675 C C . GLU A 1 86 ? 11.266 5.777 12.641 1 69.94 86 GLU A C 1
ATOM 677 O O . GLU A 1 86 ? 11.711 6.691 11.945 1 69.94 86 GLU A O 1
ATOM 682 N N . MET B 1 1 ? 4.871 7.371 -6.551 1 93.38 1 MET B N 1
ATOM 683 C CA . MET B 1 1 ? 4.688 7.504 -5.109 1 93.38 1 MET B CA 1
ATOM 684 C C . MET B 1 1 ? 5.902 6.977 -4.355 1 93.38 1 MET B C 1
ATOM 686 O O . MET B 1 1 ? 6.602 6.082 -4.84 1 93.38 1 MET B O 1
ATOM 690 N N . ASN B 1 2 ? 6.207 7.645 -3.076 1 97 2 ASN B N 1
ATOM 691 C CA . ASN B 1 2 ? 7.422 7.242 -2.371 1 97 2 ASN B CA 1
ATOM 692 C C . ASN B 1 2 ? 7.137 6.922 -0.905 1 97 2 ASN B C 1
ATOM 694 O O . ASN B 1 2 ? 8.047 6.551 -0.159 1 97 2 ASN B O 1
ATOM 698 N N . THR B 1 3 ? 6.004 7.016 -0.456 1 97.38 3 THR B N 1
ATOM 699 C CA . THR B 1 3 ? 5.66 6.785 0.943 1 97.38 3 THR B CA 1
ATOM 700 C C . THR B 1 3 ? 4.332 6.043 1.059 1 97.38 3 THR B C 1
ATOM 702 O O . THR B 1 3 ? 3.377 6.355 0.344 1 97.38 3 THR B O 1
ATOM 705 N N . LEU B 1 4 ? 4.227 5.059 1.857 1 97.81 4 LEU B N 1
ATOM 706 C CA . LEU B 1 4 ? 3.01 4.348 2.242 1 97.81 4 LEU B CA 1
ATOM 707 C C . LEU B 1 4 ? 2.756 4.48 3.74 1 97.81 4 LEU B C 1
ATOM 709 O O . LEU B 1 4 ? 3.639 4.195 4.551 1 97.81 4 LEU B O 1
ATOM 713 N N . ILE B 1 5 ? 1.611 4.938 4.133 1 97.5 5 ILE B N 1
ATOM 714 C CA . ILE B 1 5 ? 1.194 4.969 5.531 1 97.5 5 ILE B CA 1
ATOM 715 C C . ILE B 1 5 ? 0.006 4.031 5.734 1 97.5 5 ILE B C 1
ATOM 717 O O . ILE B 1 5 ? -1.012 4.152 5.051 1 97.5 5 ILE B O 1
ATOM 721 N N . ILE B 1 6 ? 0.15 3.109 6.559 1 97.75 6 ILE B N 1
ATOM 722 C CA . ILE B 1 6 ? -0.952 2.264 7.004 1 97.75 6 ILE B CA 1
ATOM 723 C C . ILE B 1 6 ? -1.456 2.748 8.359 1 97.75 6 ILE B C 1
ATOM 725 O O . ILE B 1 6 ? -0.688 2.824 9.328 1 97.75 6 ILE B O 1
ATOM 729 N N . SER B 1 7 ? -2.725 3.039 8.391 1 97.94 7 SER B N 1
ATOM 730 C CA . SER B 1 7 ? -3.295 3.576 9.617 1 97.94 7 SER B CA 1
ATOM 731 C C . SER B 1 7 ? -4.426 2.693 10.133 1 97.94 7 SER B C 1
ATOM 733 O O . SER B 1 7 ? -5.234 2.191 9.352 1 97.94 7 SER B O 1
ATOM 735 N N . THR B 1 8 ? -4.488 2.469 11.375 1 98.31 8 THR B N 1
ATOM 736 C CA . THR B 1 8 ? -5.672 1.972 12.07 1 98.31 8 THR B CA 1
ATOM 737 C C . THR B 1 8 ? -6.258 3.049 12.977 1 98.31 8 THR B C 1
ATOM 739 O O . THR B 1 8 ? -5.527 3.895 13.5 1 98.31 8 THR B O 1
ATOM 742 N N . PHE B 1 9 ? -7.574 3.064 13.203 1 98.5 9 PHE B N 1
ATOM 743 C CA . PHE B 1 9 ? -8.25 4.129 13.938 1 98.5 9 PHE B CA 1
ATOM 744 C C . PHE B 1 9 ? -9.609 3.66 14.438 1 98.5 9 PHE B C 1
ATOM 746 O O . PHE B 1 9 ? -10.148 2.662 13.945 1 98.5 9 PHE B O 1
ATOM 753 N N . SER B 1 10 ? -10.227 4.504 15.336 1 98.38 10 SER B N 1
ATOM 754 C CA . SER B 1 10 ? -11.484 4.07 15.945 1 98.38 10 SER B CA 1
ATOM 755 C C . SER B 1 10 ? -12.664 4.871 15.406 1 98.38 10 SER B C 1
ATOM 757 O O . SER B 1 10 ? -13.82 4.473 15.578 1 98.38 10 SER B O 1
ATOM 759 N N . CYS B 1 11 ? -12.414 6.07 14.875 1 97.75 11 CYS B N 1
ATOM 760 C CA . CYS B 1 11 ? -13.5 6.852 14.297 1 97.75 11 CYS B CA 1
ATOM 761 C C . CYS B 1 11 ? -14.008 6.207 13.008 1 97.75 11 CYS B C 1
ATOM 763 O O . CYS B 1 11 ? -13.516 5.152 12.602 1 97.75 11 CYS B O 1
ATOM 765 N N . THR B 1 12 ? -15.047 6.691 12.438 1 97.12 12 THR B N 1
ATOM 766 C CA . THR B 1 12 ? -15.555 6.148 11.18 1 97.12 12 THR B CA 1
ATOM 767 C C . THR B 1 12 ? -14.586 6.438 10.039 1 97.12 12 THR B C 1
ATOM 769 O O . THR B 1 12 ? -13.828 7.406 10.094 1 97.12 12 THR B O 1
ATOM 772 N N . PHE B 1 13 ? -14.602 5.648 9.008 1 97.25 13 PHE B N 1
ATOM 773 C CA . PHE B 1 13 ? -13.727 5.828 7.855 1 97.25 13 PHE B CA 1
ATOM 774 C C . PHE B 1 13 ? -13.992 7.172 7.184 1 97.25 13 PHE B C 1
ATOM 776 O O . PHE B 1 13 ? -13.055 7.855 6.762 1 97.25 13 PHE B O 1
ATOM 783 N N . GLU B 1 14 ? -15.297 7.543 7.086 1 96.75 14 GLU B N 1
ATOM 784 C CA . GLU B 1 14 ? -15.656 8.797 6.438 1 96.75 14 GLU B CA 1
ATOM 785 C C . GLU B 1 14 ? -15.055 9.992 7.172 1 96.75 14 GLU B C 1
ATOM 787 O O . GLU B 1 14 ? -14.555 10.93 6.543 1 96.75 14 GLU B O 1
ATOM 792 N N . SER B 1 15 ? -15.148 9.953 8.492 1 97.19 15 SER B N 1
ATOM 793 C CA . SER B 1 15 ? -14.547 11.016 9.281 1 97.19 15 SER B CA 1
ATOM 794 C C . SER B 1 15 ? -13.031 11.047 9.109 1 97.19 15 SER B C 1
ATOM 796 O O . SER B 1 15 ? -12.438 12.117 8.969 1 97.19 15 SER B O 1
ATOM 798 N N . PHE B 1 16 ? -12.445 9.859 9.133 1 98 16 PHE B N 1
ATOM 799 C CA . PHE B 1 16 ? -11 9.758 8.961 1 98 16 PHE B CA 1
ATOM 800 C C . PHE B 1 16 ? -10.578 10.297 7.598 1 98 16 PHE B C 1
ATOM 802 O O . PHE B 1 16 ? -9.617 11.062 7.5 1 98 16 PHE B O 1
ATOM 809 N N . GLU B 1 17 ? -11.281 9.914 6.559 1 96.69 17 GLU B N 1
ATOM 810 C CA . GLU B 1 17 ? -10.977 10.359 5.203 1 96.69 17 GLU B CA 1
ATOM 811 C C . GLU B 1 17 ? -11.016 11.883 5.102 1 96.69 17 GLU B C 1
ATOM 813 O O . GLU B 1 17 ? -10.141 12.492 4.477 1 96.69 17 GLU B O 1
ATOM 818 N N . LYS B 1 18 ? -11.992 12.5 5.73 1 97.06 18 LYS B N 1
ATOM 819 C CA . LYS B 1 18 ? -12.117 13.961 5.734 1 97.06 18 LYS B CA 1
ATOM 820 C C . LYS B 1 18 ? -10.922 14.609 6.422 1 97.06 18 LYS B C 1
ATOM 822 O O . LYS B 1 18 ? -10.359 15.578 5.918 1 97.06 18 LYS B O 1
ATOM 827 N N . ASP B 1 19 ? -10.547 14.031 7.516 1 96.06 19 ASP B N 1
ATOM 828 C CA . ASP B 1 19 ? -9.438 14.594 8.281 1 96.06 19 ASP B CA 1
ATOM 829 C C . ASP B 1 19 ? -8.117 14.445 7.531 1 96.06 19 ASP B C 1
ATOM 831 O O . ASP B 1 19 ? -7.309 15.375 7.5 1 96.06 19 ASP B O 1
ATOM 835 N N . VAL B 1 20 ? -7.891 13.273 6.934 1 95.19 20 VAL B N 1
ATOM 836 C CA . VAL B 1 20 ? -6.676 13.023 6.164 1 95.19 20 VAL B CA 1
ATOM 837 C C . VAL B 1 20 ? -6.602 13.992 4.984 1 95.19 20 VAL B C 1
ATOM 839 O O . VAL B 1 20 ? -5.562 14.609 4.746 1 95.19 20 VAL B O 1
ATOM 842 N N . SER B 1 21 ? -7.742 14.125 4.285 1 94.88 21 SER B N 1
ATOM 843 C CA . SER B 1 21 ? -7.793 15.047 3.156 1 94.88 21 SER B CA 1
ATOM 844 C C . SER B 1 21 ? -7.492 16.469 3.596 1 94.88 21 SER B C 1
ATOM 846 O O . SER B 1 21 ? -6.766 17.203 2.914 1 94.88 21 SER B O 1
ATOM 848 N N . GLY B 1 22 ? -8.078 16.891 4.695 1 94.56 22 GLY B N 1
ATOM 849 C CA . GLY B 1 22 ? -7.797 18.203 5.25 1 94.56 22 GLY B CA 1
ATOM 850 C C . GLY B 1 22 ? -6.336 18.391 5.617 1 94.56 22 GLY B C 1
ATOM 851 O O . GLY B 1 22 ? -5.746 19.438 5.324 1 94.56 22 GLY B O 1
ATOM 852 N N . PHE B 1 23 ? -5.75 17.406 6.27 1 94.44 23 PHE B N 1
ATOM 853 C CA . PHE B 1 23 ? -4.348 17.422 6.668 1 94.44 23 PHE B CA 1
ATOM 854 C C . PHE B 1 23 ? -3.439 17.594 5.457 1 94.44 23 PHE B C 1
ATOM 856 O O . PHE B 1 23 ? -2.518 18.406 5.473 1 94.44 23 PHE B O 1
ATOM 863 N N . ILE B 1 24 ? -3.689 16.875 4.391 1 94.38 24 ILE B N 1
ATOM 864 C CA . ILE B 1 24 ? -2.871 16.922 3.184 1 94.38 24 ILE B CA 1
ATOM 865 C C . ILE B 1 24 ? -3.033 18.281 2.504 1 94.38 24 ILE B C 1
ATOM 867 O O . ILE B 1 24 ? -2.055 18.875 2.045 1 94.38 24 ILE B O 1
ATOM 871 N N . THR B 1 25 ? -4.273 18.75 2.463 1 94.56 25 THR B N 1
ATOM 872 C CA . THR B 1 25 ? -4.539 20.062 1.883 1 94.56 25 THR B CA 1
ATOM 873 C C . THR B 1 25 ? -3.791 21.156 2.645 1 94.56 25 THR B C 1
ATOM 875 O O . THR B 1 25 ? -3.184 22.047 2.037 1 94.56 25 THR B O 1
ATOM 878 N N . ASP B 1 26 ? -3.773 21.109 3.939 1 93 26 ASP B N 1
ATOM 879 C CA . ASP B 1 26 ? -3.111 22.109 4.781 1 93 26 ASP B CA 1
ATOM 880 C C . ASP B 1 26 ? -1.599 22.078 4.57 1 93 26 ASP B C 1
ATOM 882 O O . ASP B 1 26 ? -0.943 23.125 4.621 1 93 26 ASP B O 1
ATOM 886 N N . MET B 1 27 ? -1.037 20.953 4.426 1 93.94 27 MET B N 1
ATOM 887 C CA . MET B 1 27 ? 0.397 20.828 4.184 1 93.94 27 MET B CA 1
ATOM 888 C C . MET B 1 27 ? 0.779 21.469 2.852 1 93.94 27 MET B C 1
ATOM 890 O O . MET B 1 27 ? 1.813 22.125 2.75 1 93.94 27 MET B O 1
ATOM 894 N N . GLY B 1 28 ? -0.106 21.188 1.836 1 94.5 28 GLY B N 1
ATOM 895 C CA . GLY B 1 28 ? 0.105 21.812 0.542 1 94.5 28 GLY B CA 1
ATOM 896 C C . GLY B 1 28 ? 0.873 20.938 -0.429 1 94.5 28 GLY B C 1
ATOM 897 O O . GLY B 1 28 ? 1.527 19.969 -0.022 1 94.5 28 GLY B O 1
ATOM 898 N N . LYS B 1 29 ? 0.817 21.375 -1.705 1 95.25 29 LYS B N 1
ATOM 899 C CA . LYS B 1 29 ? 1.369 20.594 -2.812 1 95.25 29 LYS B CA 1
ATOM 900 C C . LYS B 1 29 ? 2.895 20.625 -2.801 1 95.25 29 LYS B C 1
ATOM 902 O O . LYS B 1 29 ? 3.543 19.812 -3.461 1 95.25 29 LYS B O 1
ATOM 907 N N . GLU B 1 30 ? 3.424 21.609 -2.072 1 96.75 30 GLU B N 1
ATOM 908 C CA . GLU B 1 30 ? 4.879 21.688 -1.969 1 96.75 30 GLU B CA 1
ATOM 909 C C . GLU B 1 30 ? 5.43 20.562 -1.085 1 96.75 30 GLU B C 1
ATOM 911 O O . GLU B 1 30 ? 6.617 20.25 -1.144 1 96.75 30 GLU B O 1
ATOM 916 N N . VAL B 1 31 ? 4.578 19.969 -0.311 1 97.44 31 VAL B N 1
ATOM 917 C CA . VAL B 1 31 ? 5.004 18.891 0.574 1 97.44 31 VAL B CA 1
ATOM 918 C C . VAL B 1 31 ? 4.551 17.547 0.005 1 97.44 31 VAL B C 1
ATOM 920 O O . VAL B 1 31 ? 5.336 16.594 -0.062 1 97.44 31 VAL B O 1
ATOM 923 N N . VAL B 1 32 ? 3.295 17.484 -0.311 1 97.5 32 VAL B N 1
ATOM 924 C CA . VAL B 1 32 ? 2.705 16.297 -0.917 1 97.5 32 VAL B CA 1
ATOM 925 C C . VAL B 1 32 ? 2.141 16.641 -2.293 1 97.5 32 VAL B C 1
ATOM 927 O O . VAL B 1 32 ? 1.152 17.375 -2.398 1 97.5 32 VAL B O 1
ATOM 930 N N . SER B 1 33 ? 2.67 16.062 -3.32 1 97.31 33 SER B N 1
ATOM 931 C CA . SER B 1 33 ? 2.27 16.469 -4.664 1 97.31 33 SER B CA 1
ATOM 932 C C . SER B 1 33 ? 1.129 15.602 -5.184 1 97.31 33 SER B C 1
ATOM 934 O O . SER B 1 33 ? 0.458 15.961 -6.156 1 97.31 33 SER B O 1
ATOM 936 N N . ASP B 1 34 ? 0.994 14.453 -4.691 1 96.5 34 ASP B N 1
ATOM 937 C CA . ASP B 1 34 ? -0.048 13.508 -5.082 1 96.5 34 ASP B CA 1
ATOM 938 C C . ASP B 1 34 ? -0.277 12.461 -3.992 1 96.5 34 ASP B C 1
ATOM 940 O O . ASP B 1 34 ? 0.619 12.188 -3.193 1 96.5 34 ASP B O 1
ATOM 944 N N . TYR B 1 35 ? -1.551 12 -3.949 1 96.44 35 TYR B N 1
ATOM 945 C CA . TYR B 1 35 ? -1.799 10.922 -2.996 1 96.44 35 TYR B 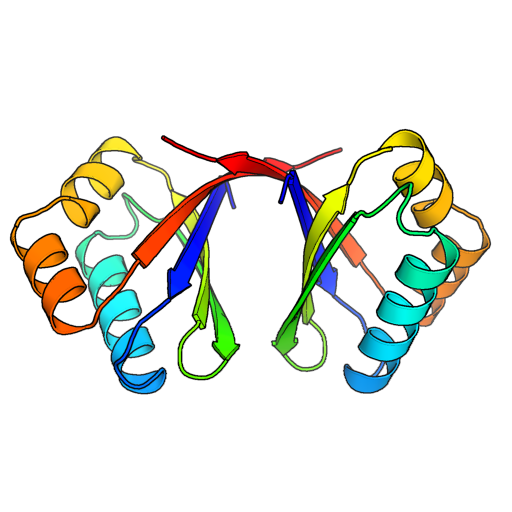CA 1
ATOM 946 C C . TYR B 1 35 ? -2.977 10.062 -3.439 1 96.44 35 TYR B C 1
ATOM 948 O O . TYR B 1 35 ? -3.764 10.477 -4.293 1 96.44 35 TYR B O 1
ATOM 956 N N . GLU B 1 36 ? -2.984 8.875 -2.979 1 96.56 36 GLU B N 1
ATOM 957 C CA . GLU B 1 36 ? -4.082 7.922 -3.115 1 96.56 36 GLU 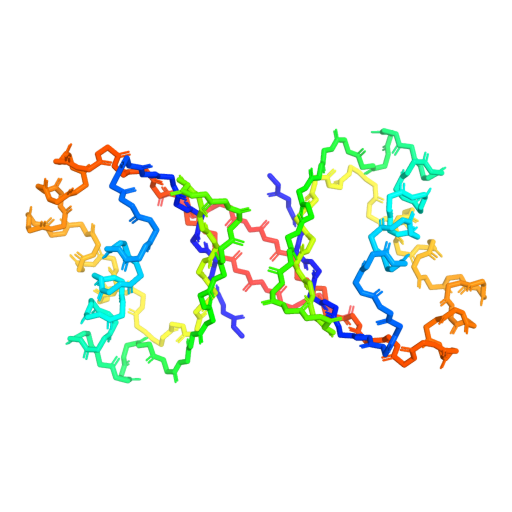B CA 1
ATOM 958 C C . GLU B 1 36 ? -4.477 7.344 -1.761 1 96.56 36 GLU B C 1
ATOM 960 O O . GLU B 1 36 ? -3.654 6.73 -1.076 1 96.56 36 GLU B O 1
ATOM 965 N N . PHE B 1 37 ? -5.738 7.613 -1.383 1 97.12 37 PHE B N 1
ATOM 966 C CA . PHE B 1 37 ? -6.285 7.121 -0.124 1 97.12 37 PHE B CA 1
ATOM 967 C C . PHE B 1 37 ? -7.203 5.93 -0.361 1 97.12 37 PHE B C 1
ATOM 969 O O . PHE B 1 37 ? -8.133 6.008 -1.169 1 97.12 37 PHE B O 1
ATOM 976 N N . VAL B 1 38 ? -6.867 4.828 0.35 1 96.81 38 VAL B N 1
ATOM 977 C CA . VAL B 1 38 ? -7.566 3.574 0.088 1 96.81 38 VAL B CA 1
ATOM 978 C C . VAL B 1 38 ? -8.18 3.041 1.383 1 96.81 38 VAL B C 1
ATOM 980 O O . VAL B 1 38 ? -7.5 2.967 2.41 1 96.81 38 VAL B O 1
ATOM 983 N N . LYS B 1 39 ? -9.492 2.625 1.323 1 97.25 39 LYS B N 1
ATOM 984 C CA . LYS B 1 39 ? -10.156 1.957 2.439 1 97.25 39 LYS B CA 1
ATOM 985 C C . LYS B 1 39 ? -9.812 0.47 2.471 1 97.25 39 LYS B C 1
ATOM 987 O O . LYS B 1 39 ? -10.078 -0.253 1.509 1 97.25 39 LYS B O 1
ATOM 992 N N . VAL B 1 40 ? -9.172 0.04 3.545 1 96.56 40 VAL B N 1
ATOM 993 C CA . VAL B 1 40 ? -8.992 -1.393 3.766 1 96.56 40 VAL B CA 1
ATOM 994 C C . VAL B 1 40 ? -10.25 -1.973 4.422 1 96.56 40 VAL B C 1
ATOM 996 O O . VAL B 1 40 ? -10.781 -2.988 3.969 1 96.56 40 VAL B O 1
ATOM 999 N N . ASN B 1 41 ? -10.688 -1.341 5.402 1 95.56 41 ASN B N 1
ATOM 1000 C CA . ASN B 1 41 ? -11.969 -1.561 6.062 1 95.56 41 ASN B CA 1
ATOM 1001 C C . ASN B 1 41 ? -12.383 -0.352 6.898 1 95.56 41 ASN B C 1
ATOM 1003 O O . ASN B 1 41 ? -11.805 0.727 6.766 1 95.56 41 ASN B O 1
ATOM 1007 N N . ASP B 1 42 ? -13.391 -0.438 7.777 1 96.75 42 ASP B N 1
ATOM 1008 C CA . ASP B 1 42 ? -13.961 0.722 8.453 1 96.75 42 ASP B CA 1
ATOM 1009 C C . ASP B 1 42 ? -12.977 1.308 9.469 1 96.75 42 ASP B C 1
ATOM 1011 O O . ASP B 1 42 ? -13.18 2.418 9.961 1 96.75 42 ASP B O 1
ATOM 1015 N N . HIS B 1 43 ? -11.859 0.604 9.781 1 97.94 43 HIS B N 1
ATOM 1016 C CA . HIS B 1 43 ? -10.953 1.057 10.828 1 97.94 43 HIS B CA 1
ATOM 1017 C C . HIS B 1 43 ? -9.5 0.925 10.391 1 97.94 43 HIS B C 1
ATOM 1019 O O . HIS B 1 43 ? -8.594 0.913 11.227 1 97.94 43 HIS B O 1
ATOM 1025 N N . LYS B 1 44 ? -9.305 0.79 9.039 1 97.88 44 LYS B N 1
ATOM 1026 C CA . LYS B 1 44 ? -7.953 0.648 8.5 1 97.88 44 LYS B CA 1
ATOM 1027 C C . LYS B 1 44 ? -7.855 1.249 7.098 1 97.88 44 LYS B C 1
ATOM 1029 O O . LYS B 1 44 ? -8.773 1.104 6.289 1 97.88 44 LYS B O 1
ATOM 1034 N N . SER B 1 45 ? -6.723 1.984 6.801 1 98.44 45 SER B N 1
ATOM 1035 C CA . SER B 1 45 ? -6.535 2.607 5.496 1 98.44 45 SER B CA 1
ATOM 1036 C C . SER B 1 45 ? -5.094 2.467 5.016 1 98.44 45 SER B C 1
ATOM 1038 O O . SER B 1 45 ? -4.191 2.201 5.816 1 98.44 45 SER B O 1
ATOM 1040 N N . HIS B 1 46 ? -4.898 2.523 3.771 1 97.88 46 HIS B N 1
ATOM 1041 C CA . HIS B 1 46 ? -3.627 2.777 3.104 1 97.88 46 HIS B CA 1
ATOM 1042 C C . HIS B 1 46 ? -3.596 4.168 2.484 1 97.88 46 HIS B C 1
ATOM 1044 O O . HIS B 1 46 ? -4.547 4.574 1.811 1 97.88 46 HIS B O 1
ATOM 1050 N N . LEU B 1 47 ? -2.596 4.891 2.76 1 97.88 47 LEU B N 1
ATOM 1051 C CA . LEU B 1 47 ? -2.34 6.188 2.143 1 97.88 47 LEU B CA 1
ATOM 1052 C C . LEU B 1 47 ? -1.007 6.184 1.4 1 97.88 47 LEU B C 1
ATOM 1054 O O . LEU B 1 47 ? 0.055 6.105 2.023 1 97.88 47 LEU B O 1
ATOM 1058 N N . LEU B 1 48 ? -1.088 6.168 0.081 1 97.56 48 LEU B N 1
ATOM 1059 C CA . LEU B 1 48 ? 0.086 6.332 -0.77 1 97.56 48 LEU B CA 1
ATOM 1060 C C . LEU B 1 48 ? 0.303 7.801 -1.113 1 97.56 48 LEU B C 1
ATOM 1062 O O . LEU B 1 48 ? -0.63 8.492 -1.528 1 97.56 48 LEU B O 1
ATOM 1066 N N . MET B 1 49 ? 1.55 8.234 -0.917 1 97.25 49 MET B N 1
ATOM 1067 C CA . MET B 1 49 ? 1.822 9.648 -1.162 1 97.25 49 MET B CA 1
ATOM 1068 C C . MET B 1 49 ? 3.105 9.82 -1.966 1 97.25 49 MET B C 1
ATOM 1070 O O . MET B 1 49 ? 4.012 8.992 -1.889 1 97.25 49 MET B O 1
ATOM 1074 N N . ASN B 1 50 ? 3.111 10.852 -2.783 1 97.75 50 ASN B N 1
ATOM 1075 C CA . ASN B 1 50 ? 4.359 11.414 -3.279 1 97.75 50 ASN B CA 1
ATOM 1076 C C . ASN B 1 50 ? 4.816 12.594 -2.426 1 97.75 50 ASN B C 1
ATOM 1078 O O . ASN B 1 50 ? 4.348 13.719 -2.611 1 97.75 50 ASN B O 1
ATOM 1082 N N . VAL B 1 51 ? 5.738 12.344 -1.527 1 97.44 51 VAL B N 1
ATOM 1083 C CA . VAL B 1 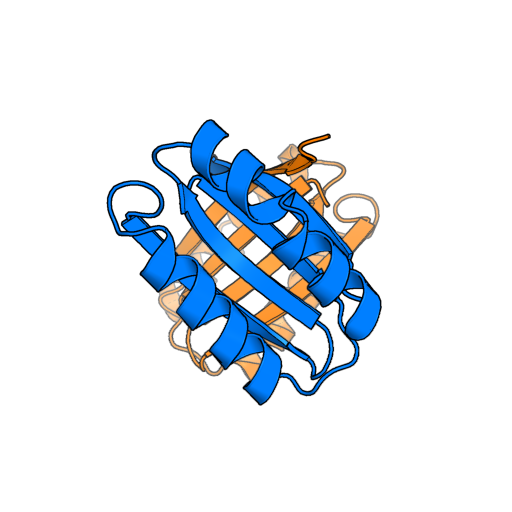51 ? 6.207 13.336 -0.561 1 97.44 51 VAL B CA 1
ATOM 1084 C C . VAL B 1 51 ? 7.457 14.031 -1.094 1 97.44 51 VAL B C 1
ATOM 1086 O O . VAL B 1 51 ? 8.461 13.375 -1.393 1 97.44 51 VAL B O 1
ATOM 1089 N N . LEU B 1 52 ? 7.434 15.336 -1.166 1 97.75 52 LEU B N 1
ATOM 1090 C CA . LEU B 1 52 ? 8.523 16.141 -1.703 1 97.75 52 LEU B CA 1
ATOM 1091 C C . LEU B 1 52 ? 9.383 16.719 -0.58 1 97.75 52 LEU B C 1
ATOM 1093 O O . LEU B 1 52 ? 10.555 17.031 -0.79 1 97.75 52 LEU B O 1
ATOM 1097 N N . ASP B 1 53 ? 8.828 16.844 0.637 1 97.38 53 ASP B N 1
ATOM 1098 C CA . ASP B 1 53 ? 9.5 17.359 1.82 1 97.38 53 ASP B CA 1
ATOM 1099 C C . ASP B 1 53 ? 9.211 16.5 3.045 1 97.38 53 ASP B C 1
ATOM 1101 O O . ASP B 1 53 ? 8.305 16.797 3.824 1 97.38 53 ASP B O 1
ATOM 1105 N N . MET B 1 54 ? 10.023 15.555 3.258 1 94.38 54 MET B N 1
ATOM 1106 C CA . MET B 1 54 ? 9.812 14.562 4.312 1 94.38 54 MET B CA 1
ATOM 1107 C C . MET B 1 54 ? 9.914 15.211 5.691 1 94.38 54 MET B C 1
ATOM 1109 O O . MET B 1 54 ? 9.203 14.812 6.617 1 94.38 54 MET B O 1
ATOM 1113 N N . ASP B 1 55 ? 10.773 16.203 5.82 1 95.56 55 ASP B N 1
ATOM 1114 C CA . ASP B 1 55 ? 10.906 16.875 7.102 1 95.56 55 ASP B CA 1
ATOM 1115 C C . ASP B 1 55 ? 9.602 17.594 7.48 1 95.56 55 ASP B C 1
ATOM 1117 O O . ASP B 1 55 ? 9.172 17.531 8.633 1 95.56 55 ASP B O 1
ATOM 1121 N N . ALA B 1 56 ? 9.023 18.219 6.504 1 95.94 56 ALA B N 1
ATOM 1122 C CA . ALA B 1 56 ? 7.754 18.906 6.75 1 95.94 56 ALA B CA 1
ATOM 1123 C C . ALA B 1 56 ? 6.66 17.906 7.129 1 95.94 56 ALA B C 1
ATOM 1125 O O . ALA B 1 56 ? 5.871 18.172 8.039 1 95.94 56 ALA B O 1
ATOM 1126 N N . LEU B 1 57 ? 6.559 16.797 6.43 1 95.5 57 LEU B N 1
ATOM 1127 C CA . LEU B 1 57 ? 5.582 15.758 6.77 1 95.5 57 LEU B CA 1
ATOM 1128 C C . LEU B 1 57 ? 5.789 15.273 8.195 1 95.5 57 LEU B C 1
ATOM 1130 O O . LEU B 1 57 ? 4.832 15.188 8.977 1 95.5 57 LEU B O 1
ATOM 1134 N N . CYS B 1 58 ? 7.012 14.938 8.492 1 94.25 58 CYS B N 1
ATOM 1135 C CA . CYS B 1 58 ? 7.336 14.445 9.82 1 94.25 58 CYS B CA 1
ATOM 1136 C C . CYS B 1 58 ? 6.914 15.445 10.891 1 94.25 58 CYS B C 1
ATOM 1138 O O . CYS B 1 58 ? 6.312 15.07 11.898 1 94.25 58 CYS B O 1
ATOM 1140 N N . THR B 1 59 ? 7.254 16.719 10.648 1 95.31 59 THR B N 1
ATOM 1141 C CA . THR B 1 59 ? 6.895 17.797 11.578 1 95.31 59 THR B CA 1
ATOM 1142 C C . THR B 1 59 ? 5.387 17.828 11.805 1 95.31 59 THR B C 1
ATOM 1144 O O . THR B 1 59 ? 4.922 17.906 12.945 1 95.31 59 THR B O 1
ATOM 1147 N N . GLU B 1 60 ? 4.629 17.734 10.758 1 93.56 60 GLU B N 1
ATOM 1148 C CA . GLU B 1 60 ? 3.172 17.781 10.852 1 93.56 60 GLU B CA 1
ATOM 1149 C C . GLU B 1 60 ? 2.613 16.562 11.555 1 93.56 60 GLU B C 1
ATOM 1151 O O . GLU B 1 60 ? 1.729 16.672 12.406 1 93.56 60 GLU B O 1
ATOM 1156 N N . MET B 1 61 ? 3.092 15.406 11.227 1 93.12 61 MET B N 1
ATOM 1157 C CA . MET B 1 61 ? 2.551 14.156 11.758 1 93.12 61 MET B CA 1
ATOM 1158 C C . MET B 1 61 ? 2.916 13.992 13.234 1 93.12 61 MET B C 1
ATOM 1160 O O . MET B 1 61 ? 2.289 13.203 13.945 1 93.12 61 MET B O 1
ATOM 1164 N N . THR B 1 62 ? 3.947 14.719 13.664 1 94.19 62 THR B N 1
ATOM 1165 C CA . THR B 1 62 ? 4.367 14.602 15.055 1 94.19 62 THR B CA 1
ATOM 1166 C C . THR B 1 62 ? 4.016 15.867 15.828 1 94.19 62 THR B C 1
ATOM 1168 O O . THR B 1 62 ? 4.488 16.062 16.953 1 94.19 62 THR B O 1
ATOM 1171 N N . SER B 1 63 ? 3.301 16.688 15.266 1 94.62 63 SER B N 1
ATOM 1172 C CA . SER B 1 63 ? 2.848 17.906 15.953 1 94.62 63 SER B CA 1
ATOM 1173 C C . SER B 1 63 ? 1.948 17.562 17.141 1 94.62 63 SER B C 1
ATOM 1175 O O . SER B 1 63 ? 1.388 16.469 17.203 1 94.62 63 SER B O 1
ATOM 1177 N N . ASP B 1 64 ? 1.787 18.531 18.062 1 95.81 64 ASP B N 1
ATOM 1178 C CA . ASP B 1 64 ? 0.91 18.328 19.203 1 95.81 64 ASP B CA 1
ATOM 1179 C C . ASP B 1 64 ? -0.529 18.078 18.766 1 95.81 64 ASP B C 1
ATOM 1181 O O . ASP B 1 64 ? -1.216 17.219 19.312 1 95.81 64 ASP B O 1
ATOM 1185 N N . LYS B 1 65 ? -0.903 18.844 17.766 1 94.25 65 LYS B N 1
ATOM 1186 C CA . LYS B 1 65 ? -2.248 18.672 17.219 1 94.25 65 LYS B CA 1
ATOM 1187 C C . LYS B 1 65 ? -2.455 17.25 16.688 1 94.25 65 LYS B C 1
ATOM 1189 O O . LYS B 1 65 ? -3.484 16.625 16.953 1 94.25 65 LYS B O 1
ATOM 1194 N N . ALA B 1 66 ? -1.56 16.734 15.984 1 94.44 66 ALA B N 1
ATOM 1195 C CA . ALA B 1 66 ? -1.64 15.398 15.406 1 94.44 66 ALA B CA 1
ATOM 1196 C C . ALA B 1 66 ? -1.647 14.328 16.5 1 94.44 66 ALA B C 1
ATOM 1198 O O . ALA B 1 66 ? -2.43 13.375 16.438 1 94.44 66 ALA B O 1
ATOM 1199 N N . LYS B 1 67 ? -0.81 14.508 17.5 1 96.62 67 LYS B N 1
ATOM 1200 C CA . LYS B 1 67 ? -0.725 13.547 18.594 1 96.62 67 LYS B CA 1
ATOM 1201 C C . LYS B 1 67 ? -2.033 13.484 19.375 1 96.62 67 LYS B C 1
ATOM 1203 O O . LYS B 1 67 ? -2.484 12.406 19.766 1 96.62 67 LYS B O 1
ATOM 1208 N N . GLU B 1 68 ? -2.551 14.609 19.688 1 97.19 68 GLU B N 1
ATOM 1209 C CA . GLU B 1 68 ? -3.83 14.664 20.375 1 97.19 68 GLU B CA 1
ATOM 1210 C C . GLU B 1 68 ? -4.934 13.984 19.578 1 97.19 68 GLU B C 1
ATOM 1212 O O . GLU B 1 68 ? -5.734 13.227 20.125 1 97.19 68 GLU B O 1
ATOM 1217 N N . TRP B 1 69 ? -4.922 14.328 18.312 1 97.06 69 TRP B N 1
ATOM 1218 C CA . TRP B 1 69 ? -5.91 13.703 17.438 1 97.06 69 TRP B CA 1
ATOM 1219 C C . TRP B 1 69 ? -5.738 12.188 17.406 1 97.06 69 TRP B C 1
ATOM 1221 O O . TRP B 1 69 ? -6.719 11.445 17.5 1 97.06 69 TRP B O 1
ATOM 1231 N N . ASP B 1 70 ? -4.52 11.664 17.266 1 97.38 70 ASP B N 1
ATOM 1232 C CA . ASP B 1 70 ? -4.227 10.234 17.25 1 97.38 70 ASP B CA 1
ATOM 1233 C C . ASP B 1 70 ? -4.742 9.562 18.516 1 97.38 70 ASP B C 1
ATOM 1235 O O . ASP B 1 70 ? -5.355 8.492 18.453 1 97.38 70 ASP B O 1
ATOM 1239 N N . LYS B 1 71 ? -4.492 10.242 19.609 1 97.88 71 LYS B N 1
ATOM 1240 C CA . LYS B 1 71 ? -4.934 9.703 20.891 1 97.88 71 LYS B CA 1
ATOM 1241 C C . LYS B 1 71 ? -6.457 9.633 20.969 1 97.88 71 LYS B C 1
ATOM 1243 O O . LYS B 1 71 ? -7.02 8.617 21.375 1 97.88 71 LYS B O 1
ATOM 1248 N N . ALA B 1 72 ? -7.102 10.633 20.562 1 97.81 72 ALA B N 1
ATOM 1249 C CA . ALA B 1 72 ? -8.555 10.719 20.641 1 97.81 72 ALA B CA 1
ATOM 1250 C C . ALA B 1 72 ? -9.219 9.664 19.75 1 97.81 72 ALA B C 1
ATOM 1252 O O . ALA B 1 72 ? -10.32 9.203 20.047 1 97.81 72 ALA B O 1
ATOM 1253 N N . ASN B 1 73 ? -8.531 9.25 18.703 1 98.25 73 ASN B N 1
ATOM 1254 C CA . ASN B 1 73 ? -9.125 8.328 17.734 1 98.25 73 ASN B CA 1
ATOM 1255 C C . ASN B 1 73 ? -8.438 6.969 17.75 1 98.25 73 ASN B C 1
ATOM 1257 O O . ASN B 1 73 ? -8.695 6.129 16.891 1 98.25 73 ASN B O 1
ATOM 1261 N N . ASN B 1 74 ? -7.523 6.762 18.703 1 98.38 74 ASN B N 1
ATOM 1262 C CA . ASN B 1 74 ? -6.73 5.535 18.75 1 98.38 74 ASN B CA 1
ATOM 1263 C C . ASN B 1 74 ? -6.07 5.238 17.406 1 98.38 74 ASN B C 1
ATOM 1265 O O . ASN B 1 74 ? -6.137 4.109 16.906 1 98.38 74 ASN B O 1
ATOM 1269 N N . CYS B 1 75 ? -5.574 6.305 16.844 1 98.19 75 CYS B N 1
ATOM 1270 C CA . CYS B 1 75 ? -4.949 6.156 15.531 1 98.19 75 CYS B CA 1
ATOM 1271 C C . CYS B 1 75 ? -3.5 5.707 15.664 1 98.19 75 CYS B C 1
ATOM 1273 O O . CYS B 1 75 ? -2.738 6.277 16.453 1 98.19 75 CYS B O 1
ATOM 1275 N N . GLU B 1 76 ? -3.111 4.66 15 1 97.44 76 GLU B N 1
ATOM 1276 C CA . GLU B 1 76 ? -1.736 4.191 14.859 1 97.44 76 GLU B CA 1
ATOM 1277 C C . GLU B 1 76 ? -1.305 4.152 13.398 1 97.44 76 GLU B C 1
ATOM 1279 O O . GLU B 1 76 ? -1.99 3.566 12.562 1 97.44 76 GLU B O 1
ATOM 1284 N N . ASP B 1 77 ? -0.195 4.797 13.117 1 96.88 77 ASP B N 1
ATOM 1285 C CA . ASP B 1 77 ? 0.33 4.867 11.758 1 96.88 77 ASP B CA 1
ATOM 1286 C C . ASP B 1 77 ? 1.626 4.07 11.625 1 96.88 77 ASP B C 1
ATOM 1288 O O . ASP B 1 77 ? 2.496 4.145 12.5 1 96.88 77 ASP B O 1
ATOM 1292 N N . THR B 1 78 ? 1.709 3.299 10.688 1 96.12 78 THR B N 1
ATOM 1293 C CA . THR B 1 78 ? 2.963 2.705 10.234 1 96.12 78 THR B CA 1
ATOM 1294 C C . THR B 1 78 ? 3.402 3.318 8.914 1 96.12 78 THR B C 1
ATOM 1296 O O . THR B 1 78 ? 2.645 3.322 7.938 1 96.12 78 THR B O 1
ATOM 1299 N N . VAL B 1 79 ? 4.535 3.871 8.906 1 95.75 79 VAL B N 1
ATOM 1300 C CA . VAL B 1 79 ? 5.023 4.59 7.734 1 95.75 79 VAL B CA 1
ATOM 1301 C C . VAL B 1 79 ? 6.098 3.764 7.031 1 95.75 79 VAL B C 1
ATOM 1303 O O . VAL B 1 79 ? 7.047 3.297 7.668 1 95.75 79 VAL B O 1
ATOM 1306 N N . TYR B 1 80 ? 5.953 3.666 5.762 1 96.81 80 TYR B N 1
ATOM 1307 C CA . TYR B 1 80 ? 6.918 2.959 4.926 1 96.81 80 TYR B CA 1
ATOM 1308 C C . TYR B 1 80 ? 7.473 3.873 3.838 1 96.81 80 TYR B C 1
ATOM 1310 O O . TYR B 1 80 ? 6.727 4.645 3.23 1 96.81 80 TYR B O 1
ATOM 1318 N N . GLY B 1 81 ? 8.805 3.824 3.656 1 96.44 81 GLY B N 1
ATOM 1319 C CA . GLY B 1 81 ? 9.336 4.254 2.373 1 96.44 81 GLY B CA 1
ATOM 1320 C C . GLY B 1 81 ? 9.117 3.238 1.266 1 96.44 81 GLY B C 1
ATOM 1321 O O . GLY B 1 81 ? 9.242 2.031 1.489 1 96.44 81 GLY B O 1
ATOM 1322 N N . ILE B 1 82 ? 8.688 3.744 0.085 1 95.88 82 ILE B N 1
ATOM 1323 C CA . ILE B 1 82 ? 8.469 2.797 -1.004 1 95.88 82 ILE B CA 1
ATOM 1324 C C . ILE B 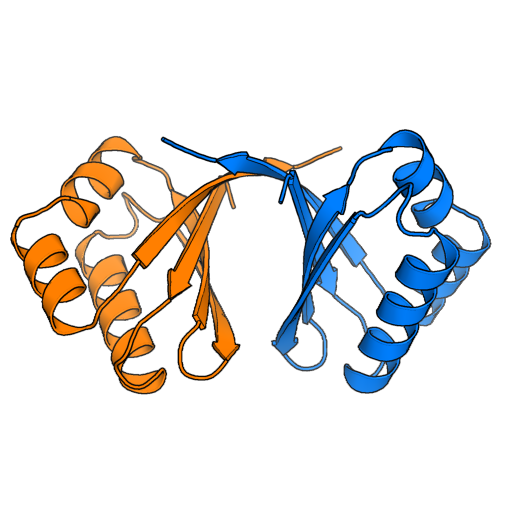1 82 ? 9.312 3.193 -2.211 1 95.88 82 ILE B C 1
ATOM 1326 O O . ILE B 1 82 ? 9.539 4.383 -2.455 1 95.88 82 ILE B O 1
ATOM 1330 N N . GLU B 1 83 ? 9.82 2.152 -2.857 1 95.88 83 GLU B N 1
ATOM 1331 C CA . GLU B 1 83 ? 10.656 2.342 -4.039 1 95.88 83 GLU B CA 1
ATOM 1332 C C . GLU B 1 83 ? 10.273 1.369 -5.148 1 95.88 83 GLU B C 1
ATOM 1334 O O . GLU B 1 83 ? 10.023 0.19 -4.891 1 95.88 83 GLU B O 1
ATOM 1339 N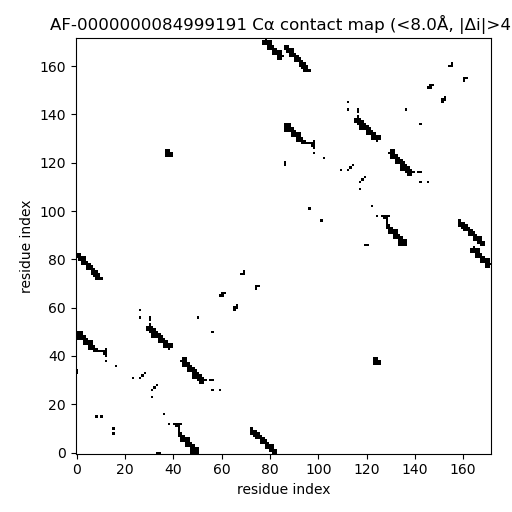 N . LEU B 1 84 ? 10.148 1.899 -6.379 1 94.5 84 LEU B N 1
ATOM 1340 C CA . LEU B 1 84 ? 9.844 1.064 -7.535 1 94.5 84 LEU B CA 1
ATOM 1341 C C . LEU B 1 84 ? 10.906 -0.009 -7.727 1 94.5 84 LEU B C 1
ATOM 1343 O O . LEU B 1 84 ? 12.102 0.271 -7.621 1 94.5 84 LEU B O 1
ATOM 1347 N N . VAL B 1 85 ? 10.414 -1.263 -7.875 1 87.12 85 VAL B N 1
ATOM 1348 C CA . VAL B 1 85 ? 11.32 -2.342 -8.258 1 87.12 85 VAL B CA 1
ATOM 1349 C C . VAL B 1 85 ? 11.328 -2.492 -9.773 1 87.12 85 VAL B C 1
ATOM 1351 O O . VAL B 1 85 ? 10.273 -2.586 -10.406 1 87.12 85 VAL B O 1
ATOM 1354 N N . GLU B 1 86 ? 12.359 -2.246 -10.562 1 70.31 86 GLU B N 1
ATOM 1355 C CA . GLU B 1 86 ? 12.492 -2.311 -12.016 1 70.31 86 GLU B CA 1
ATOM 1356 C C . GLU B 1 86 ? 12.625 -3.754 -12.492 1 70.31 86 GLU B C 1
ATOM 1358 O O . GLU B 1 86 ? 13.148 -4.605 -11.773 1 70.31 86 GLU B O 1
#